Protein AF-A0A919X6J0-F1 (afdb_monomer_lite)

pLDDT: mean 84.32, std 14.29, range [38.59, 97.94]

Structure (mmCIF, N/CA/C/O backbone):
data_AF-A0A919X6J0-F1
#
_entry.id   AF-A0A919X6J0-F1
#
loop_
_atom_site.group_PDB
_atom_site.id
_atom_site.type_symbol
_atom_site.label_atom_id
_atom_site.label_alt_id
_atom_site.label_comp_id
_atom_site.label_asym_id
_atom_site.label_entity_id
_atom_site.label_seq_id
_atom_site.pdbx_PDB_ins_code
_atom_site.Cartn_x
_atom_site.Cartn_y
_atom_site.Cartn_z
_atom_site.occupancy
_atom_site.B_iso_or_equiv
_atom_site.auth_seq_id
_atom_site.auth_comp_id
_atom_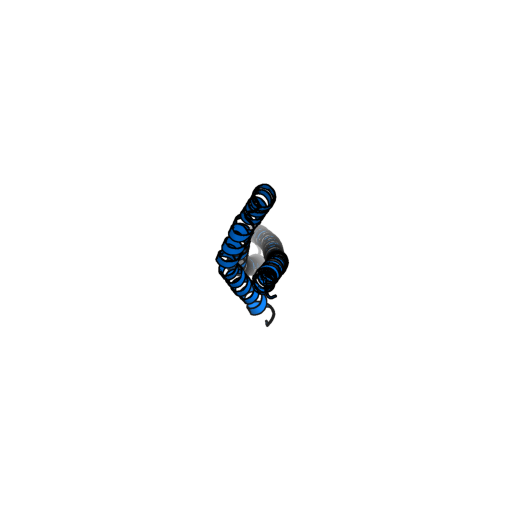site.auth_asym_id
_atom_site.auth_atom_id
_atom_site.pdbx_PDB_model_num
ATOM 1 N N . MET A 1 1 ? 46.470 -2.157 -51.120 1.00 42.50 1 MET A N 1
ATOM 2 C CA . MET A 1 1 ? 45.657 -3.006 -50.220 1.00 42.50 1 MET A CA 1
ATOM 3 C C . MET A 1 1 ? 45.424 -2.248 -48.924 1.00 42.50 1 MET A C 1
ATOM 5 O O . MET A 1 1 ? 46.384 -1.684 -48.423 1.00 42.50 1 MET A O 1
ATOM 9 N N . GLY A 1 2 ? 44.195 -2.237 -48.400 1.00 43.00 2 GLY A N 1
ATOM 10 C CA . GLY A 1 2 ? 43.922 -1.780 -47.030 1.00 43.00 2 GLY A CA 1
ATOM 11 C C . GLY A 1 2 ? 42.729 -0.836 -46.859 1.00 43.00 2 GLY A C 1
ATOM 12 O O . GLY A 1 2 ? 42.884 0.212 -46.247 1.00 43.00 2 GLY A O 1
ATOM 13 N N . PHE A 1 3 ? 41.553 -1.190 -47.385 1.00 47.62 3 PHE A N 1
ATOM 14 C CA . PHE A 1 3 ? 40.288 -0.543 -47.019 1.00 47.62 3 PHE A CA 1
ATOM 15 C C . PHE A 1 3 ? 39.633 -1.270 -45.823 1.00 47.62 3 PHE A C 1
ATOM 17 O O . PHE A 1 3 ? 39.771 -2.483 -45.693 1.00 47.62 3 PHE A O 1
ATOM 24 N N . PHE A 1 4 ? 38.879 -0.509 -45.017 1.00 50.84 4 PHE A N 1
ATOM 25 C CA . PHE A 1 4 ? 37.907 -0.914 -43.983 1.00 50.84 4 PHE A CA 1
ATOM 26 C C . PHE A 1 4 ? 38.422 -1.569 -42.684 1.00 50.84 4 PHE A C 1
ATOM 28 O O . PHE A 1 4 ? 38.564 -2.781 -42.576 1.00 50.84 4 PHE A O 1
ATOM 35 N N . LYS A 1 5 ? 38.559 -0.755 -41.622 1.00 44.81 5 LYS A N 1
ATOM 36 C CA . LYS A 1 5 ? 38.640 -1.231 -40.221 1.00 44.81 5 LYS A CA 1
ATOM 37 C C . LYS A 1 5 ? 37.713 -0.498 -39.230 1.00 44.81 5 LYS A C 1
ATOM 39 O O . LYS A 1 5 ? 37.754 -0.792 -38.044 1.00 44.81 5 LYS A O 1
ATOM 44 N N . GLY A 1 6 ? 36.862 0.421 -39.701 1.00 46.59 6 GLY A N 1
ATOM 45 C CA . GLY A 1 6 ? 36.034 1.288 -38.842 1.00 46.59 6 GLY A CA 1
ATOM 46 C C . GLY A 1 6 ? 34.576 0.859 -38.623 1.00 46.59 6 GLY A C 1
ATOM 47 O O . GLY A 1 6 ? 33.926 1.396 -37.739 1.00 46.59 6 GLY A O 1
ATOM 48 N N . PHE A 1 7 ? 34.046 -0.104 -39.386 1.00 47.47 7 PHE A N 1
ATOM 49 C CA . PHE A 1 7 ? 32.621 -0.481 -39.306 1.00 47.47 7 PHE A CA 1
ATOM 50 C C . PHE A 1 7 ? 32.288 -1.478 -38.184 1.00 47.47 7 PHE A C 1
ATOM 52 O O . PHE A 1 7 ? 31.133 -1.618 -37.803 1.00 47.47 7 PHE A O 1
ATOM 59 N N . HIS A 1 8 ? 33.286 -2.162 -37.618 1.00 50.25 8 HIS A N 1
ATOM 60 C CA . HIS A 1 8 ? 33.041 -3.228 -36.644 1.00 50.25 8 HIS A CA 1
ATOM 61 C C . HIS A 1 8 ? 32.901 -2.767 -35.187 1.00 50.25 8 HIS A C 1
ATOM 63 O O . HIS A 1 8 ? 32.483 -3.587 -34.371 1.00 50.25 8 HIS A O 1
ATOM 69 N N . SER A 1 9 ? 33.260 -1.526 -34.827 1.00 56.59 9 SER A N 1
ATOM 70 C CA . SER A 1 9 ? 33.067 -1.044 -33.448 1.00 56.59 9 SER A CA 1
ATOM 71 C C . SER A 1 9 ? 31.651 -0.508 -33.242 1.00 56.59 9 SER A C 1
ATOM 73 O O . SER A 1 9 ? 30.960 -0.991 -32.355 1.00 56.59 9 SER A O 1
ATOM 75 N N . SER A 1 10 ? 31.160 0.361 -34.133 1.00 58.53 10 SER A N 1
ATOM 76 C CA . SER A 1 10 ? 29.817 0.954 -34.030 1.00 58.53 10 SER A CA 1
ATOM 77 C C . SER A 1 10 ? 28.697 -0.088 -34.075 1.00 58.53 10 SER A C 1
ATOM 79 O O . SER A 1 10 ? 27.713 0.022 -33.351 1.00 58.53 10 SER A O 1
ATOM 81 N N . GLU A 1 11 ? 28.861 -1.138 -34.879 1.00 60.34 11 GLU A N 1
ATOM 82 C CA . GLU A 1 11 ? 27.895 -2.233 -34.986 1.00 60.34 11 GLU A CA 1
ATOM 83 C C . GLU A 1 11 ? 27.891 -3.137 -33.736 1.00 60.34 11 GLU A C 1
ATOM 85 O O . GLU A 1 11 ? 26.851 -3.681 -33.355 1.00 60.34 11 GLU A O 1
ATOM 90 N N . ARG A 1 12 ? 29.039 -3.283 -33.056 1.00 62.81 12 ARG A N 1
ATOM 91 C CA . ARG A 1 12 ? 29.123 -3.974 -31.755 1.00 62.81 12 ARG A CA 1
ATOM 92 C C . ARG A 1 12 ? 28.524 -3.131 -30.637 1.00 62.81 12 ARG A C 1
ATOM 94 O O . ARG A 1 12 ? 27.788 -3.679 -29.819 1.00 62.81 12 ARG A O 1
ATOM 101 N N . ASP A 1 13 ? 28.800 -1.832 -30.631 1.00 65.00 13 ASP A N 1
ATOM 102 C CA . ASP A 1 13 ? 28.269 -0.896 -29.642 1.00 65.00 13 ASP A CA 1
ATOM 103 C C . ASP A 1 13 ? 26.739 -0.815 -29.754 1.00 65.00 13 ASP A C 1
ATOM 105 O O . ASP A 1 13 ? 26.041 -1.012 -28.766 1.00 65.00 13 ASP A O 1
ATOM 109 N N . ALA A 1 14 ? 26.200 -0.722 -30.975 1.00 66.38 14 ALA A N 1
ATOM 110 C CA . ALA A 1 14 ? 24.762 -0.775 -31.245 1.00 66.38 14 ALA A CA 1
ATOM 111 C C . ALA A 1 14 ? 24.085 -2.059 -30.727 1.00 66.38 14 ALA A C 1
ATOM 113 O O . ALA A 1 14 ? 22.997 -2.013 -30.146 1.00 66.38 14 ALA A O 1
ATOM 114 N N . LYS A 1 15 ? 24.718 -3.223 -30.933 1.00 72.12 15 LYS A N 1
ATOM 115 C CA . LYS A 1 15 ? 24.211 -4.513 -30.432 1.00 72.12 15 LYS A CA 1
ATOM 116 C C . LYS A 1 15 ? 24.242 -4.579 -28.906 1.00 72.12 15 LYS A C 1
ATOM 118 O O . LYS A 1 15 ? 23.306 -5.110 -28.312 1.00 72.12 15 LYS A O 1
ATOM 123 N N . LYS A 1 16 ? 25.283 -4.028 -28.277 1.00 75.69 16 LYS A N 1
ATOM 124 C CA . LYS A 1 16 ? 25.411 -3.959 -26.817 1.00 75.69 16 LYS A CA 1
ATOM 125 C C . LYS A 1 16 ? 24.345 -3.046 -26.204 1.00 75.69 16 LYS A C 1
ATOM 127 O O . LYS A 1 16 ? 23.672 -3.477 -25.277 1.00 75.69 16 LYS A O 1
ATOM 132 N N . THR A 1 17 ? 24.122 -1.863 -26.773 1.00 71.81 17 THR A N 1
ATOM 133 C CA . THR A 1 17 ? 23.073 -0.919 -26.352 1.00 71.81 17 THR A CA 1
ATOM 134 C C . THR A 1 17 ? 21.673 -1.532 -26.466 1.00 71.81 17 THR A C 1
ATOM 136 O O . THR A 1 17 ? 20.905 -1.516 -25.510 1.00 71.81 17 THR A O 1
ATOM 139 N N . LYS A 1 18 ? 21.349 -2.195 -27.589 1.00 72.19 18 LYS A N 1
ATOM 140 C CA . LYS A 1 18 ? 20.068 -2.919 -27.739 1.00 72.19 18 LYS A CA 1
ATOM 141 C C . LYS A 1 18 ? 19.895 -4.029 -26.686 1.00 72.19 18 LYS A C 1
ATOM 143 O O . LYS A 1 18 ? 18.791 -4.229 -26.182 1.00 72.19 18 LYS A O 1
ATOM 148 N N . LEU A 1 19 ? 20.967 -4.754 -26.355 1.00 79.50 19 LEU A N 1
ATOM 149 C CA . LEU A 1 19 ? 20.946 -5.819 -25.346 1.00 79.50 19 LEU A CA 1
ATOM 150 C C . LEU A 1 19 ? 20.792 -5.272 -23.918 1.00 79.50 19 LEU A C 1
ATOM 152 O O . LEU A 1 19 ? 20.058 -5.861 -23.129 1.00 79.50 19 LEU A O 1
ATOM 156 N N . ASN A 1 20 ? 21.450 -4.158 -23.595 1.00 78.44 20 ASN A N 1
ATOM 157 C CA . ASN A 1 20 ? 21.318 -3.482 -22.305 1.00 78.44 20 ASN A CA 1
ATOM 158 C C . ASN A 1 20 ? 19.890 -2.983 -22.092 1.00 78.44 20 ASN A C 1
ATOM 160 O O . ASN A 1 20 ? 19.269 -3.352 -21.103 1.00 78.44 20 ASN A O 1
ATOM 164 N N . LEU A 1 21 ? 19.313 -2.301 -23.080 1.00 77.00 21 LEU A N 1
ATOM 165 C CA . LEU A 1 21 ? 17.927 -1.845 -23.027 1.00 77.00 21 LEU A CA 1
ATOM 166 C C . LEU A 1 21 ? 16.929 -2.987 -22.759 1.00 77.00 21 LEU A C 1
ATOM 168 O O . LEU A 1 21 ? 15.996 -2.836 -21.973 1.00 77.00 21 LEU A O 1
ATOM 172 N N . GLN A 1 22 ? 17.111 -4.149 -23.398 1.00 81.25 22 GLN A N 1
ATOM 173 C CA . GLN A 1 22 ? 16.257 -5.314 -23.140 1.00 81.25 22 GLN A CA 1
ATOM 174 C C . GLN A 1 22 ? 16.403 -5.859 -21.715 1.00 81.25 22 GLN A C 1
ATOM 176 O O . GLN A 1 22 ? 15.433 -6.394 -21.175 1.00 81.25 22 GLN A O 1
ATOM 181 N N . LYS A 1 23 ? 17.592 -5.756 -21.113 1.00 85.31 23 LYS A N 1
ATOM 182 C CA . LYS A 1 23 ? 17.801 -6.113 -19.706 1.00 85.31 23 LYS A CA 1
ATOM 183 C C . LYS A 1 23 ? 17.107 -5.112 -18.793 1.00 85.31 23 LYS A C 1
ATOM 185 O O . LYS A 1 23 ? 16.280 -5.545 -17.998 1.00 85.31 23 LYS A O 1
ATOM 190 N N . SER A 1 24 ? 17.322 -3.814 -19.004 1.00 82.50 24 SER A N 1
ATOM 191 C CA . SER A 1 24 ? 16.676 -2.750 -18.230 1.00 82.50 24 SER A CA 1
ATOM 192 C C . SER A 1 24 ? 15.152 -2.851 -18.301 1.00 82.50 24 SER A C 1
ATOM 194 O O . SER A 1 24 ? 14.484 -2.757 -17.280 1.00 82.50 24 SER A O 1
ATOM 196 N N . LYS A 1 25 ? 14.581 -3.168 -19.475 1.00 85.06 25 LYS A N 1
ATOM 197 C CA . LYS A 1 25 ? 13.139 -3.434 -19.624 1.00 85.06 25 LYS A CA 1
ATOM 198 C C . LYS A 1 25 ? 12.658 -4.562 -18.707 1.00 85.06 25 LYS A C 1
ATOM 200 O O . LYS A 1 25 ? 11.658 -4.413 -18.013 1.00 85.06 25 LYS A O 1
ATOM 205 N N . LYS A 1 26 ? 13.369 -5.694 -18.702 1.00 88.75 26 LYS A N 1
ATOM 206 C CA . LYS A 1 26 ? 13.020 -6.863 -17.878 1.00 88.75 26 LYS A CA 1
ATOM 207 C C . LYS A 1 26 ? 13.178 -6.588 -16.386 1.00 88.75 26 LYS A C 1
ATOM 209 O O . LYS A 1 26 ? 12.362 -7.066 -15.600 1.00 88.75 26 LYS A O 1
ATOM 214 N N . GLU A 1 27 ? 14.215 -5.851 -16.002 1.00 87.56 27 GLU A N 1
ATOM 215 C CA . GLU A 1 27 ? 14.443 -5.427 -14.618 1.00 87.56 27 GLU A CA 1
ATOM 216 C C . GLU A 1 27 ? 13.343 -4.474 -14.157 1.00 87.56 27 GLU A C 1
ATOM 218 O O . GLU A 1 27 ? 12.750 -4.701 -13.107 1.00 87.56 27 GLU A O 1
ATOM 223 N N . MET A 1 28 ? 12.962 -3.506 -14.990 1.00 86.81 28 MET A N 1
ATOM 224 C CA . MET A 1 28 ? 11.880 -2.566 -14.696 1.00 86.81 28 MET A CA 1
ATOM 225 C C . MET A 1 28 ? 10.544 -3.289 -14.525 1.00 86.81 28 MET A C 1
ATOM 227 O O . MET A 1 28 ? 9.857 -3.089 -13.527 1.00 86.81 28 MET A O 1
ATOM 231 N N . GLU A 1 29 ? 10.214 -4.223 -15.421 1.00 89.50 29 GLU A N 1
ATOM 232 C CA . GLU A 1 29 ? 9.036 -5.086 -15.273 1.00 89.50 29 GLU A CA 1
ATOM 233 C C . GLU A 1 29 ? 9.084 -5.938 -13.994 1.00 89.50 29 GLU A C 1
ATOM 235 O O . GLU A 1 29 ? 8.051 -6.157 -13.358 1.00 89.50 29 GLU A O 1
ATOM 240 N N . ARG A 1 30 ? 10.261 -6.454 -13.610 1.00 92.00 30 ARG A N 1
ATOM 241 C CA . ARG A 1 30 ? 10.442 -7.228 -12.372 1.00 92.00 30 ARG A CA 1
ATOM 242 C C . ARG A 1 30 ? 10.174 -6.359 -11.147 1.00 92.00 30 ARG A C 1
ATOM 244 O O . ARG A 1 30 ? 9.329 -6.727 -10.336 1.00 92.00 30 ARG A O 1
ATOM 251 N N . VAL A 1 31 ? 10.839 -5.214 -11.051 1.00 89.12 31 VAL A N 1
ATOM 252 C CA . VAL A 1 31 ? 10.722 -4.283 -9.924 1.00 89.12 31 VAL A CA 1
ATOM 253 C C . VAL A 1 31 ? 9.296 -3.744 -9.810 1.00 89.12 31 VAL A C 1
ATOM 255 O O . VAL A 1 31 ? 8.721 -3.758 -8.724 1.00 89.12 31 VAL A O 1
ATOM 258 N N . MET A 1 32 ? 8.656 -3.388 -10.928 1.00 90.56 32 MET A N 1
ATOM 259 C CA . MET A 1 32 ? 7.248 -2.980 -10.935 1.00 90.56 32 MET A CA 1
ATOM 260 C C . MET A 1 32 ? 6.315 -4.082 -10.412 1.00 90.56 32 MET A C 1
ATOM 262 O O . MET A 1 32 ? 5.384 -3.784 -9.663 1.00 90.56 32 MET A O 1
ATOM 266 N N . ARG A 1 33 ? 6.550 -5.357 -10.761 1.00 91.81 33 ARG A N 1
ATOM 267 C CA . ARG A 1 33 ? 5.777 -6.485 -10.205 1.00 91.81 33 ARG A CA 1
ATOM 268 C C . ARG A 1 33 ? 5.993 -6.641 -8.700 1.00 91.81 33 ARG A C 1
ATOM 270 O O . ARG A 1 33 ? 5.027 -6.876 -7.979 1.00 91.81 33 ARG A O 1
ATOM 277 N N . GLU A 1 34 ? 7.227 -6.501 -8.224 1.00 92.31 34 GLU A N 1
ATOM 278 C CA . GLU A 1 34 ? 7.549 -6.577 -6.792 1.00 92.31 34 GLU A CA 1
ATOM 279 C C . GLU A 1 34 ? 6.901 -5.426 -6.004 1.00 92.31 34 GLU A C 1
ATOM 281 O O . GLU A 1 34 ? 6.267 -5.660 -4.972 1.00 92.31 34 GLU A O 1
ATOM 286 N N . MET A 1 35 ? 6.953 -4.199 -6.528 1.00 91.38 35 MET A N 1
ATOM 287 C CA . MET A 1 35 ? 6.244 -3.047 -5.963 1.00 91.38 35 MET A CA 1
ATOM 288 C C . MET A 1 35 ? 4.739 -3.259 -5.927 1.00 91.38 35 MET A C 1
ATOM 290 O O . MET A 1 35 ? 4.103 -2.993 -4.908 1.00 91.38 35 MET A O 1
ATOM 294 N N . ARG A 1 36 ? 4.166 -3.781 -7.016 1.00 93.25 36 ARG A N 1
ATOM 295 C CA . ARG A 1 36 ? 2.741 -4.093 -7.077 1.00 93.25 36 ARG A CA 1
ATOM 296 C C . ARG A 1 36 ? 2.350 -5.106 -6.006 1.00 93.25 36 ARG A C 1
ATOM 298 O O . ARG A 1 36 ? 1.393 -4.868 -5.278 1.00 93.25 36 ARG A O 1
ATOM 305 N N . ALA A 1 37 ? 3.133 -6.169 -5.838 1.00 93.25 37 ALA A N 1
ATOM 306 C CA . ALA A 1 37 ? 2.900 -7.160 -4.793 1.00 93.25 37 ALA A CA 1
ATOM 307 C C . ALA A 1 37 ? 2.970 -6.551 -3.379 1.00 93.25 37 ALA A C 1
ATOM 309 O O . ALA A 1 37 ? 2.158 -6.899 -2.517 1.00 93.25 37 ALA A O 1
ATOM 310 N N . LYS A 1 38 ? 3.898 -5.615 -3.126 1.00 91.94 38 LYS A N 1
ATOM 311 C CA . LYS A 1 38 ? 3.967 -4.872 -1.854 1.00 91.94 38 LYS A CA 1
ATOM 312 C C . LYS A 1 38 ? 2.726 -4.005 -1.634 1.00 91.94 38 LYS A C 1
ATOM 314 O O . LYS A 1 38 ? 2.156 -4.060 -0.547 1.00 91.94 38 LYS A O 1
ATOM 319 N N . ILE A 1 39 ? 2.284 -3.263 -2.651 1.00 93.38 39 ILE A N 1
ATOM 320 C CA . ILE A 1 39 ? 1.057 -2.450 -2.603 1.00 93.38 39 ILE A CA 1
ATOM 321 C C . ILE A 1 39 ? -0.153 -3.335 -2.293 1.00 93.38 39 ILE A C 1
ATOM 323 O O . ILE A 1 39 ? -0.868 -3.068 -1.329 1.00 93.38 39 ILE A O 1
ATOM 327 N N . ASP A 1 40 ? -0.341 -4.420 -3.045 1.00 94.50 40 ASP A N 1
ATOM 328 C CA . ASP A 1 40 ? -1.477 -5.331 -2.875 1.00 94.50 40 ASP A CA 1
ATOM 329 C C . ASP A 1 40 ? -1.462 -5.982 -1.472 1.00 94.50 40 ASP A C 1
ATOM 331 O O . ASP A 1 40 ? -2.502 -6.124 -0.827 1.00 94.50 40 ASP A O 1
ATOM 335 N N . THR A 1 41 ? -0.277 -6.306 -0.938 1.00 94.81 41 THR A N 1
ATOM 336 C CA . THR A 1 41 ? -0.122 -6.827 0.435 1.00 94.81 41 THR A CA 1
ATOM 337 C C . THR A 1 41 ? -0.534 -5.797 1.488 1.00 94.81 41 THR A C 1
ATOM 339 O O . THR A 1 41 ? -1.244 -6.132 2.439 1.00 94.81 41 THR A O 1
ATOM 342 N N . ILE A 1 42 ? -0.111 -4.537 1.339 1.00 94.00 42 ILE A N 1
ATOM 343 C CA . ILE A 1 42 ? -0.488 -3.463 2.268 1.00 94.00 42 ILE A CA 1
ATOM 344 C C . ILE A 1 42 ? -2.001 -3.212 2.203 1.00 94.00 42 ILE A C 1
ATOM 346 O O . ILE A 1 42 ? -2.641 -3.104 3.247 1.00 94.00 42 ILE A O 1
ATOM 350 N N . GLN A 1 43 ? -2.596 -3.207 1.007 1.00 95.31 43 GLN A N 1
ATOM 351 C CA . GLN A 1 43 ? -4.045 -3.064 0.818 1.00 95.31 43 GLN A CA 1
ATOM 352 C C . GLN A 1 43 ? -4.840 -4.199 1.474 1.00 95.31 43 GLN A C 1
ATOM 354 O O . GLN A 1 43 ? -5.875 -3.954 2.102 1.00 95.31 43 GLN A O 1
ATOM 359 N N . LEU A 1 44 ? -4.349 -5.437 1.382 1.00 97.25 44 LEU A N 1
ATOM 360 C CA . LEU A 1 44 ? -4.956 -6.572 2.073 1.00 97.25 44 LEU A CA 1
ATOM 361 C C . LEU A 1 44 ? -4.924 -6.383 3.594 1.00 97.25 44 LEU A C 1
ATOM 363 O O . LEU A 1 44 ? -5.926 -6.630 4.264 1.00 97.25 44 LEU A O 1
ATOM 367 N N . ASN A 1 45 ? -3.802 -5.915 4.142 1.00 95.88 45 ASN A N 1
ATOM 368 C CA . ASN A 1 45 ? -3.687 -5.643 5.574 1.00 95.88 45 ASN A CA 1
ATOM 369 C C . ASN A 1 45 ? -4.622 -4.509 6.013 1.00 95.88 45 ASN A C 1
ATOM 371 O O . ASN A 1 45 ? -5.329 -4.676 6.999 1.00 95.88 45 ASN A O 1
ATOM 375 N N . ILE A 1 46 ? -4.723 -3.422 5.240 1.00 95.19 46 ILE A N 1
ATOM 376 C CA . ILE A 1 46 ? -5.699 -2.345 5.482 1.00 95.19 46 ILE A CA 1
ATOM 377 C C . ILE A 1 46 ? -7.127 -2.903 5.508 1.00 95.19 46 ILE A C 1
ATOM 379 O O . ILE A 1 4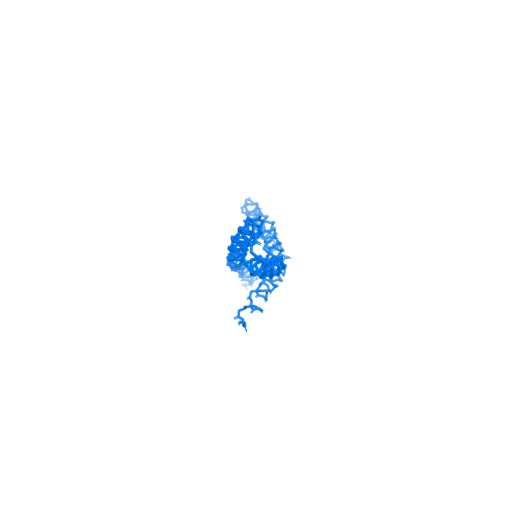6 ? -7.921 -2.545 6.376 1.00 95.19 46 ILE A O 1
ATOM 383 N N . THR A 1 47 ? -7.461 -3.799 4.577 1.00 97.19 47 THR A N 1
ATOM 384 C CA . THR A 1 47 ? -8.788 -4.431 4.512 1.00 97.19 47 THR A CA 1
ATOM 385 C C . THR A 1 47 ? -9.076 -5.248 5.771 1.00 97.19 47 THR A C 1
ATOM 387 O O . THR A 1 47 ? -10.126 -5.067 6.382 1.00 97.19 47 THR A O 1
ATOM 390 N N . ARG A 1 48 ? -8.122 -6.070 6.221 1.00 97.00 48 ARG A N 1
ATOM 391 C CA . ARG A 1 48 ? -8.240 -6.841 7.471 1.00 97.00 48 ARG A CA 1
ATOM 392 C C . ARG A 1 48 ? -8.397 -5.937 8.693 1.00 97.00 48 ARG A C 1
ATOM 394 O O . ARG A 1 48 ? -9.289 -6.166 9.503 1.00 97.00 48 ARG A O 1
ATOM 401 N N . THR A 1 49 ? -7.601 -4.874 8.792 1.00 97.06 49 THR A N 1
ATOM 402 C CA . THR A 1 49 ? -7.725 -3.887 9.873 1.00 97.06 49 THR A CA 1
ATOM 403 C C . THR A 1 49 ? -9.096 -3.205 9.855 1.00 97.06 49 THR A C 1
ATOM 405 O O . THR A 1 49 ? -9.697 -3.022 10.909 1.00 97.06 49 THR A O 1
ATOM 408 N N . ASN A 1 50 ? -9.650 -2.880 8.680 1.00 97.50 50 ASN A N 1
ATOM 409 C CA . ASN A 1 50 ? -11.013 -2.342 8.582 1.00 97.50 50 ASN A CA 1
ATOM 410 C C . ASN A 1 50 ? -12.066 -3.343 9.092 1.00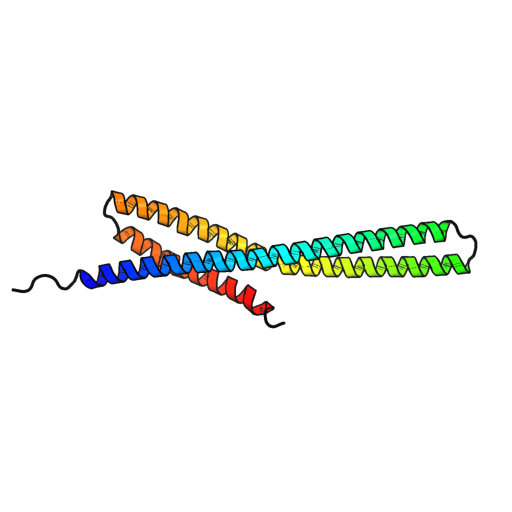 97.50 50 ASN A C 1
ATOM 412 O O . ASN A 1 50 ? -12.986 -2.942 9.801 1.00 97.50 50 ASN A O 1
ATOM 416 N N . GLU A 1 51 ? -11.942 -4.634 8.771 1.00 97.94 51 GLU A N 1
ATOM 417 C CA . GLU A 1 51 ? -12.848 -5.666 9.298 1.00 97.94 51 GLU A CA 1
ATOM 418 C C . GLU A 1 51 ? -12.769 -5.779 10.827 1.00 97.94 51 GLU A C 1
ATOM 420 O O . GLU A 1 51 ? -13.788 -5.958 11.494 1.00 97.94 51 GLU A O 1
ATOM 425 N N . GLU A 1 52 ? -11.571 -5.668 11.400 1.00 97.88 52 GLU A N 1
ATOM 426 C CA . GLU A 1 52 ? -11.373 -5.667 12.852 1.00 97.88 52 GLU A CA 1
ATOM 427 C C . GLU A 1 52 ? -11.977 -4.424 13.513 1.00 97.88 52 GLU A C 1
ATOM 429 O O . GLU A 1 52 ? -12.654 -4.555 14.534 1.00 97.88 52 GLU A O 1
ATOM 434 N N . ILE A 1 53 ? -11.824 -3.244 12.900 1.00 97.69 53 ILE A N 1
ATOM 435 C CA . ILE A 1 53 ? -12.473 -2.003 13.350 1.00 97.69 53 ILE A CA 1
ATOM 436 C C . ILE A 1 53 ? -13.989 -2.196 13.421 1.00 97.69 53 ILE A C 1
ATOM 438 O O . ILE A 1 53 ? -14.587 -1.886 14.451 1.00 97.69 53 ILE A O 1
ATOM 442 N N . LEU A 1 54 ? -14.605 -2.744 12.368 1.00 97.94 54 LEU A N 1
ATOM 443 C CA . LEU A 1 54 ? -16.051 -2.979 12.340 1.00 97.94 54 LEU A CA 1
ATOM 444 C C . LEU A 1 54 ? -16.488 -3.930 13.461 1.00 97.94 54 LEU A C 1
ATOM 446 O O . LEU A 1 54 ? -17.441 -3.634 14.178 1.00 97.94 54 LEU A O 1
ATOM 450 N N . LYS A 1 55 ? -15.756 -5.027 13.688 1.00 97.94 55 LYS A N 1
ATOM 451 C CA . LYS A 1 55 ? -16.050 -5.967 14.785 1.00 97.94 55 LYS A CA 1
ATOM 452 C C . LYS A 1 55 ? -15.975 -5.301 16.162 1.00 97.94 55 LYS A C 1
ATOM 454 O O . LYS A 1 55 ? -16.818 -5.574 17.016 1.00 97.94 55 LYS A O 1
ATOM 459 N N . GLN A 1 56 ? -14.983 -4.439 16.396 1.00 97.62 56 GLN A N 1
ATOM 460 C CA . GLN A 1 56 ? -14.853 -3.724 17.672 1.00 97.62 56 GLN A CA 1
ATOM 461 C C . GLN A 1 56 ? -15.931 -2.646 17.845 1.00 97.62 56 GLN A C 1
ATOM 463 O O . GLN A 1 56 ? -16.453 -2.476 18.947 1.00 97.62 56 GLN A O 1
ATOM 468 N N . GLN A 1 57 ? -16.333 -1.972 16.765 1.00 97.25 57 GLN A N 1
ATOM 469 C CA . GLN A 1 57 ? -17.467 -1.042 16.776 1.00 97.25 57 GLN A CA 1
ATOM 470 C C . GLN A 1 57 ? -18.780 -1.762 17.111 1.00 97.25 57 GLN A C 1
ATOM 472 O O . GLN A 1 57 ? -19.488 -1.349 18.028 1.00 97.25 57 GLN A O 1
ATOM 477 N N . GLU A 1 58 ? -19.061 -2.899 16.469 1.00 97.88 58 GLU A N 1
ATOM 478 C CA . GLU A 1 58 ? -20.231 -3.729 16.788 1.00 97.88 58 GLU A CA 1
ATOM 479 C C . GLU A 1 58 ? -20.231 -4.193 18.253 1.00 97.88 58 GLU A C 1
ATOM 481 O O . GLU A 1 58 ? -21.284 -4.266 18.900 1.00 97.88 58 GLU A O 1
ATOM 486 N N . LEU A 1 59 ? -19.049 -4.498 18.798 1.00 97.44 59 LEU A N 1
ATOM 487 C CA . LEU A 1 59 ? -18.878 -4.878 20.194 1.00 97.44 59 LEU A CA 1
ATOM 488 C C . LEU A 1 59 ? -19.160 -3.701 21.146 1.00 97.44 59 LEU A C 1
ATOM 490 O O . LEU A 1 59 ? -19.871 -3.880 22.139 1.00 97.44 59 LEU A O 1
ATOM 494 N N . ALA A 1 60 ? -18.673 -2.500 20.833 1.00 96.94 60 ALA A N 1
ATOM 495 C CA . ALA A 1 60 ? -18.967 -1.283 21.590 1.00 96.94 60 ALA A CA 1
ATOM 496 C C . ALA A 1 60 ? -20.472 -0.947 21.576 1.00 96.94 60 ALA A C 1
ATOM 498 O O . ALA A 1 60 ? -21.054 -0.626 22.619 1.00 96.94 60 ALA A O 1
ATOM 499 N N . ASP A 1 61 ? -21.136 -1.108 20.430 1.00 97.44 61 ASP A N 1
ATOM 500 C CA . ASP A 1 61 ? -22.584 -0.921 20.285 1.00 97.44 61 ASP A CA 1
ATOM 501 C C . ASP A 1 61 ? -23.380 -1.972 21.063 1.00 97.44 61 ASP A C 1
ATOM 503 O O . ASP A 1 61 ? -24.442 -1.698 21.632 1.00 97.44 61 ASP A O 1
ATOM 507 N N . LYS A 1 62 ? -22.885 -3.212 21.106 1.00 97.62 62 LYS A N 1
ATOM 508 C CA . LYS A 1 62 ? -23.471 -4.283 21.917 1.00 97.62 62 LYS A CA 1
ATOM 509 C C . LYS A 1 62 ? -23.394 -3.948 23.405 1.00 97.62 62 LYS A C 1
ATOM 511 O O . LYS A 1 62 ? -24.400 -4.090 24.097 1.00 97.62 62 LYS A O 1
ATOM 516 N N . PHE A 1 63 ? -22.245 -3.481 23.892 1.00 97.06 63 PHE A N 1
ATOM 517 C CA . PHE A 1 63 ? -22.099 -3.093 25.295 1.00 97.06 63 PHE A CA 1
ATOM 518 C C . PHE A 1 63 ? -22.899 -1.843 25.647 1.00 97.06 63 PHE A C 1
ATOM 520 O O . PHE A 1 63 ? -23.487 -1.812 26.722 1.00 97.06 63 PHE A O 1
ATOM 527 N N . THR A 1 64 ? -23.034 -0.889 24.724 1.00 96.19 64 THR A N 1
ATOM 528 C CA . THR A 1 64 ? -23.934 0.264 24.891 1.00 96.19 64 THR A CA 1
ATOM 529 C C . THR A 1 64 ? -25.378 -0.201 25.104 1.00 96.19 64 THR A C 1
ATOM 531 O O . THR A 1 64 ? -26.010 0.163 26.091 1.00 96.19 64 THR A O 1
ATOM 534 N N . ARG A 1 65 ? -25.877 -1.118 24.263 1.00 96.88 65 ARG A N 1
ATOM 535 C CA . ARG A 1 65 ? -27.226 -1.693 24.424 1.00 96.88 65 ARG A CA 1
ATOM 536 C C . ARG A 1 65 ? -27.406 -2.466 25.732 1.00 96.88 65 ARG A C 1
ATOM 538 O O . ARG A 1 65 ? -28.517 -2.533 26.248 1.00 96.88 65 ARG A O 1
ATOM 545 N N . TYR A 1 66 ? -26.358 -3.103 26.248 1.00 95.88 66 TYR A N 1
ATOM 546 C CA . TYR A 1 66 ? -26.418 -3.818 27.527 1.00 95.88 66 TYR A CA 1
ATOM 547 C C . TYR A 1 66 ? -26.398 -2.865 28.721 1.00 95.88 66 TYR A C 1
ATOM 549 O O . TYR A 1 66 ? -27.164 -3.060 29.663 1.00 95.88 66 TYR A O 1
ATOM 557 N N . GLU A 1 67 ? -25.584 -1.813 28.651 1.00 93.81 67 GLU A N 1
ATOM 558 C CA . GLU A 1 67 ? -25.537 -0.728 29.630 1.00 93.81 67 GLU A CA 1
ATOM 559 C C . GLU A 1 67 ? -26.898 -0.028 29.773 1.00 93.81 67 GLU A C 1
ATOM 561 O O . GLU A 1 67 ? -27.331 0.253 30.888 1.00 93.81 67 GLU A O 1
ATOM 566 N N . GLU A 1 68 ? -27.595 0.210 28.658 1.00 94.25 68 GLU A N 1
ATOM 567 C CA . GLU A 1 68 ? -28.921 0.844 28.631 1.00 94.25 68 GLU A CA 1
ATOM 568 C C . GLU A 1 68 ? -30.035 -0.040 29.207 1.00 94.25 68 GLU A C 1
ATOM 570 O O . GLU A 1 68 ? -31.027 0.473 29.720 1.00 94.25 68 GLU A O 1
ATOM 575 N N . ARG A 1 69 ? -29.896 -1.367 29.106 1.00 95.06 69 ARG A N 1
ATOM 576 C CA . ARG A 1 69 ? -30.931 -2.333 29.513 1.00 95.06 69 ARG A CA 1
ATOM 577 C C . ARG A 1 69 ? -30.800 -2.810 30.953 1.00 95.06 69 ARG A C 1
ATOM 579 O O . ARG A 1 69 ? -31.763 -3.362 31.477 1.00 95.06 69 ARG A O 1
ATOM 586 N N . THR A 1 70 ? -29.627 -2.674 31.567 1.00 92.44 70 THR A N 1
ATOM 587 C CA . THR A 1 70 ? -29.422 -3.114 32.949 1.00 92.44 70 THR A CA 1
ATOM 588 C C . THR A 1 70 ? -29.756 -1.998 33.936 1.00 92.44 70 THR A C 1
ATOM 590 O O . THR A 1 70 ? -29.276 -0.871 33.832 1.00 92.44 70 THR A O 1
ATOM 593 N N . GLU A 1 71 ? -30.566 -2.326 34.938 1.00 92.38 71 GLU A N 1
ATOM 594 C CA . GLU A 1 71 ? -30.848 -1.447 36.080 1.00 92.38 71 GLU A CA 1
ATOM 595 C C . GLU A 1 71 ? -29.820 -1.642 37.210 1.00 92.38 71 GLU A C 1
ATOM 597 O O . GLU A 1 71 ? -29.744 -0.852 38.153 1.00 92.38 71 GLU A O 1
ATOM 602 N N . GLN A 1 72 ? -28.990 -2.689 37.123 1.00 94.31 72 GLN A N 1
ATOM 603 C CA . GLN A 1 72 ? -28.001 -3.006 38.143 1.00 94.31 72 GLN A CA 1
ATOM 604 C C . GLN A 1 72 ? -26.745 -2.149 37.968 1.00 94.31 72 GLN A C 1
ATOM 606 O O . GLN A 1 72 ? -25.981 -2.313 37.016 1.00 94.31 72 GLN A O 1
ATOM 611 N N . SER A 1 73 ? -26.465 -1.283 38.947 1.00 91.06 73 SER A N 1
ATOM 612 C CA . SER A 1 73 ? -25.312 -0.366 38.903 1.00 91.06 73 SER A CA 1
ATOM 613 C C . SER A 1 73 ? -23.967 -1.066 38.660 1.00 91.06 7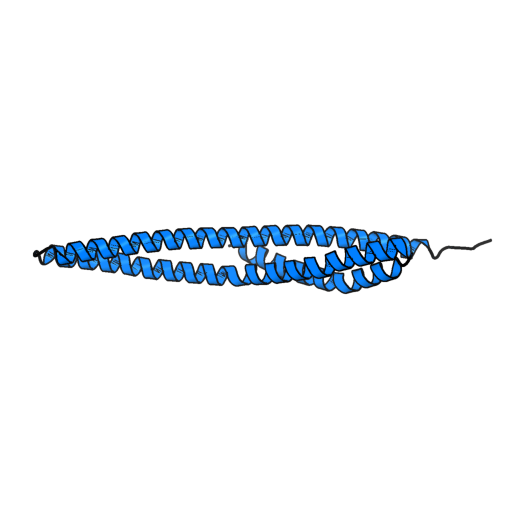3 SER A C 1
ATOM 615 O O . SER A 1 73 ? -23.097 -0.504 37.993 1.00 91.06 73 SER A O 1
ATOM 617 N N . ASN A 1 74 ? -23.776 -2.276 39.195 1.00 92.12 74 ASN A N 1
ATOM 618 C CA . ASN A 1 74 ? -22.527 -3.026 39.035 1.00 92.12 74 ASN A CA 1
ATOM 619 C C . ASN A 1 74 ? -22.353 -3.553 37.603 1.00 92.12 74 ASN A C 1
ATOM 621 O O . ASN A 1 74 ? -21.258 -3.474 37.044 1.00 92.12 74 ASN A O 1
ATOM 625 N N . GLU A 1 75 ? -23.426 -4.059 36.993 1.00 93.38 75 GLU A N 1
ATOM 626 C CA . GLU A 1 75 ? -23.409 -4.518 35.602 1.00 93.38 75 GLU A CA 1
ATOM 627 C C . GLU A 1 75 ? -23.242 -3.347 34.639 1.00 93.38 75 GLU A C 1
ATOM 629 O O . GLU A 1 75 ? -22.447 -3.434 33.705 1.00 93.38 75 GLU A O 1
ATOM 634 N N . LYS A 1 76 ? -23.905 -2.220 34.921 1.00 94.50 76 LYS A N 1
ATOM 635 C CA . LYS A 1 76 ? -23.768 -0.990 34.141 1.00 94.50 76 LYS A CA 1
ATOM 636 C C . LYS A 1 76 ? -22.309 -0.545 34.050 1.00 94.50 76 LYS A C 1
ATOM 638 O O . LYS A 1 76 ? -21.781 -0.361 32.956 1.00 94.50 76 LYS A O 1
ATOM 643 N N . ARG A 1 77 ? -21.617 -0.481 35.195 1.00 94.12 77 ARG A N 1
ATOM 644 C CA . ARG A 1 77 ? -20.186 -0.141 35.248 1.00 94.12 77 ARG A CA 1
ATOM 645 C C . ARG A 1 77 ? -19.324 -1.147 34.483 1.00 94.12 77 ARG A C 1
ATOM 647 O O . ARG A 1 77 ? -18.368 -0.754 33.821 1.00 94.12 77 ARG A O 1
ATOM 654 N N . ARG A 1 78 ? -19.646 -2.442 34.555 1.00 96.00 78 ARG A N 1
ATOM 655 C CA . ARG A 1 78 ? -18.924 -3.480 33.807 1.00 96.00 78 ARG A CA 1
ATOM 656 C C . ARG A 1 78 ? -19.070 -3.291 32.295 1.00 96.00 78 ARG A C 1
ATOM 658 O O . ARG A 1 78 ? -18.060 -3.351 31.599 1.00 96.00 78 ARG A O 1
ATOM 665 N N . PHE A 1 79 ? -20.283 -3.058 31.794 1.00 96.38 79 PHE A N 1
ATOM 666 C CA . PHE A 1 79 ? -20.513 -2.821 30.366 1.00 96.38 79 PHE A CA 1
ATOM 667 C C . PHE A 1 79 ? -19.852 -1.530 29.886 1.00 96.38 79 PHE A C 1
ATOM 669 O O . PHE A 1 79 ? -19.265 -1.532 28.808 1.00 96.38 79 PHE A O 1
ATOM 676 N N . GLN A 1 80 ? -19.842 -0.480 30.710 1.00 95.50 80 GLN A N 1
ATOM 677 C CA . GLN A 1 80 ? -19.121 0.754 30.407 1.00 95.50 80 GLN A CA 1
ATOM 678 C C . GLN A 1 80 ? -17.615 0.504 30.208 1.00 95.50 80 GLN A C 1
ATOM 680 O O . GLN A 1 80 ? -17.061 0.896 29.186 1.00 95.50 80 GLN A O 1
ATOM 685 N N . VAL A 1 81 ? -16.960 -0.221 31.124 1.00 96.94 81 VAL A N 1
ATOM 686 C CA . VAL A 1 81 ? -15.529 -0.563 30.989 1.00 96.94 81 VAL A CA 1
ATOM 687 C C . VAL A 1 81 ? -15.268 -1.396 29.729 1.00 96.94 81 VAL A C 1
ATOM 689 O O . VAL A 1 81 ? -14.276 -1.188 29.035 1.00 96.94 81 VAL A O 1
ATOM 692 N N . GLN A 1 82 ? -16.157 -2.337 29.404 1.00 96.62 82 GLN A N 1
ATOM 693 C CA . GLN A 1 82 ? -16.024 -3.166 28.202 1.00 96.62 82 GLN A CA 1
ATOM 694 C C . GLN A 1 82 ? -16.220 -2.364 26.907 1.00 96.62 82 GLN A C 1
ATOM 696 O O . GLN A 1 82 ? -15.513 -2.600 25.929 1.00 96.62 82 GLN A O 1
ATOM 701 N N . LYS A 1 83 ? -17.144 -1.398 26.908 1.00 97.19 83 LYS A N 1
ATOM 702 C CA . LYS A 1 83 ? -17.336 -0.439 25.819 1.00 97.19 83 LYS A CA 1
ATOM 703 C C . LYS A 1 83 ? -16.099 0.437 25.631 1.00 97.19 83 LYS A C 1
ATOM 705 O O . LYS A 1 83 ? -15.618 0.556 24.511 1.00 97.19 83 LYS A O 1
ATOM 710 N N . GLU A 1 84 ? -15.572 1.018 26.707 1.00 97.12 84 GLU A N 1
ATOM 711 C CA . GLU A 1 84 ? -14.359 1.845 26.667 1.00 97.12 84 GLU A CA 1
ATOM 712 C C . GLU A 1 84 ? -13.163 1.053 26.125 1.00 97.12 84 GLU A C 1
ATOM 714 O O . GLU A 1 84 ? -12.448 1.548 25.258 1.00 97.12 84 GLU A O 1
ATOM 719 N N . ALA A 1 85 ? -12.991 -0.203 26.549 1.00 97.25 85 ALA A N 1
ATOM 720 C CA . ALA A 1 85 ? -11.942 -1.075 26.026 1.00 97.25 85 ALA A CA 1
ATOM 721 C C . ALA A 1 85 ? -12.095 -1.350 24.517 1.00 97.25 85 ALA A C 1
ATOM 723 O O . ALA A 1 85 ? -11.108 -1.303 23.786 1.00 97.25 85 ALA A O 1
ATOM 724 N N . ALA A 1 86 ? -13.320 -1.598 24.038 1.00 96.75 86 ALA A N 1
ATOM 725 C CA . ALA A 1 86 ? -13.584 -1.790 22.612 1.00 96.75 86 ALA A CA 1
ATOM 726 C C . ALA A 1 86 ? -13.290 -0.514 21.799 1.00 96.75 86 ALA A C 1
ATOM 728 O O . ALA A 1 86 ? -12.669 -0.589 20.742 1.00 96.75 86 ALA A O 1
ATOM 729 N N . LEU A 1 87 ? -13.667 0.664 22.310 1.00 97.31 87 LEU A N 1
ATOM 730 C CA . LEU A 1 87 ? -13.386 1.951 21.661 1.00 97.31 87 LEU A CA 1
ATOM 731 C C . LEU A 1 87 ? -11.886 2.274 21.616 1.00 97.31 87 LEU A C 1
ATOM 733 O O . LEU A 1 87 ? -11.392 2.720 20.584 1.00 97.31 87 LEU A O 1
ATOM 737 N N . GLN A 1 88 ? -11.143 1.990 22.686 1.00 97.94 88 GLN A N 1
ATOM 738 C CA . GLN A 1 88 ? -9.683 2.135 22.684 1.00 97.94 88 GLN A CA 1
ATOM 739 C C . GLN A 1 88 ? -9.017 1.226 21.647 1.00 97.94 88 GLN A C 1
ATOM 741 O O . GLN A 1 88 ? -8.027 1.607 21.026 1.00 97.94 88 GLN A O 1
ATOM 746 N N . GLU A 1 89 ? -9.545 0.019 21.444 1.00 97.69 89 GLU A N 1
ATOM 747 C CA . GLU A 1 89 ? -9.031 -0.877 20.412 1.00 97.69 89 GLU A CA 1
ATOM 748 C C . GLU A 1 89 ? -9.344 -0.358 19.001 1.00 97.69 89 GLU A C 1
ATOM 750 O O . GLU A 1 89 ? -8.476 -0.404 18.131 1.00 97.69 89 GLU A O 1
ATOM 755 N N . VAL A 1 90 ? -10.529 0.229 18.784 1.00 97.81 90 VAL A N 1
ATOM 756 C CA . VAL A 1 90 ? -10.860 0.937 17.533 1.00 97.81 90 VAL A CA 1
ATOM 757 C C . VAL A 1 90 ? -9.841 2.039 17.239 1.00 97.81 90 VAL A C 1
ATOM 759 O O . VAL A 1 90 ? -9.343 2.109 16.117 1.00 97.81 90 VAL A O 1
ATOM 762 N N . GLU A 1 91 ? -9.494 2.873 18.222 1.00 97.81 91 GLU A N 1
ATOM 763 C CA . GLU A 1 91 ? -8.509 3.951 18.048 1.00 97.81 91 GLU A CA 1
ATOM 764 C C . GLU A 1 91 ? -7.126 3.412 17.655 1.00 97.81 91 GLU A C 1
ATOM 766 O O . GLU A 1 91 ? -6.492 3.922 16.728 1.00 97.81 91 GLU A O 1
ATOM 771 N N . LYS A 1 92 ? -6.666 2.331 18.298 1.00 97.75 92 LYS A N 1
ATOM 772 C CA . LYS A 1 92 ? -5.393 1.684 17.938 1.00 97.75 92 LYS A CA 1
ATOM 773 C C . LYS A 1 92 ? -5.410 1.138 16.515 1.00 97.75 92 LYS A C 1
ATOM 775 O O . LYS A 1 92 ? -4.453 1.350 15.773 1.00 97.75 92 LYS A O 1
ATOM 780 N N . LEU A 1 93 ? -6.481 0.450 16.126 1.00 97.62 93 LEU A N 1
ATOM 781 C CA . LEU A 1 93 ? -6.624 -0.100 14.778 1.00 97.62 93 LEU A CA 1
ATOM 782 C C . LEU A 1 93 ? -6.699 1.014 13.722 1.00 97.62 93 LEU A C 1
ATOM 784 O O . LEU A 1 93 ? -6.133 0.878 12.639 1.00 97.62 93 LEU A O 1
ATOM 788 N N . GLN A 1 94 ? -7.335 2.147 14.034 1.00 97.25 94 GLN A N 1
ATOM 789 C CA . GLN A 1 94 ? -7.335 3.328 13.163 1.00 97.25 94 GLN A CA 1
ATOM 790 C C . GLN A 1 94 ? -5.931 3.907 12.979 1.00 97.25 94 GLN A C 1
ATOM 792 O O . GLN A 1 94 ? -5.557 4.238 11.853 1.00 97.25 94 GLN A O 1
ATOM 797 N N . GLN A 1 95 ? -5.132 3.973 14.047 1.00 97.56 95 GLN A N 1
ATOM 798 C CA . GLN A 1 95 ? -3.737 4.399 13.943 1.00 97.56 95 GLN A CA 1
ATOM 799 C C . GLN A 1 95 ? -2.917 3.427 13.084 1.00 97.56 95 GLN A C 1
ATOM 801 O O . GLN A 1 95 ? -2.199 3.857 12.186 1.00 97.56 95 GLN A O 1
ATOM 806 N N . GLN A 1 96 ? -3.070 2.116 13.291 1.00 95.81 96 GLN A N 1
ATOM 807 C CA . GLN A 1 96 ? -2.394 1.104 12.470 1.00 95.81 96 GLN A CA 1
ATOM 808 C C . GLN A 1 96 ? -2.776 1.212 10.991 1.00 95.81 96 GLN A C 1
ATOM 810 O O . GLN A 1 96 ? -1.913 1.122 10.117 1.00 95.81 96 GLN A O 1
ATOM 815 N N . LYS A 1 97 ? -4.060 1.440 10.695 1.00 95.56 97 LYS A N 1
ATOM 816 C CA . LYS A 1 97 ? -4.535 1.692 9.333 1.00 95.56 97 LYS A CA 1
ATOM 817 C C . LYS A 1 97 ? -3.853 2.916 8.726 1.00 95.56 97 LYS A C 1
ATOM 819 O O . LYS A 1 97 ? -3.368 2.829 7.601 1.00 95.56 97 LYS A O 1
ATOM 824 N N . TYR A 1 98 ? -3.797 4.025 9.460 1.00 96.19 98 TYR A N 1
ATOM 825 C CA . TYR A 1 98 ? -3.127 5.241 9.005 1.00 96.19 98 TYR A CA 1
ATOM 826 C C . TYR A 1 98 ? -1.643 4.989 8.696 1.00 96.19 98 TYR A C 1
ATOM 828 O O . TYR A 1 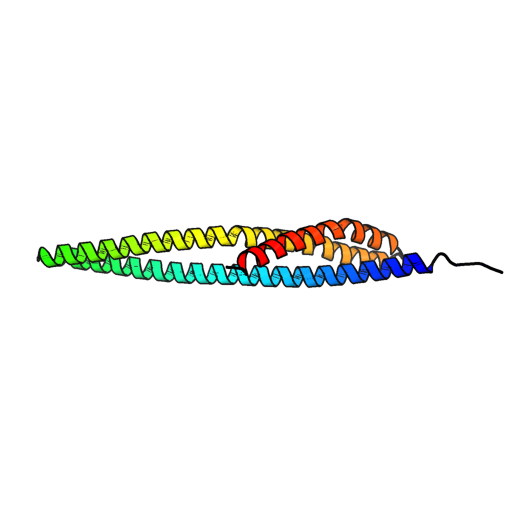98 ? -1.148 5.397 7.645 1.00 96.19 98 TYR A O 1
ATOM 836 N N . ASP A 1 99 ? -0.941 4.255 9.560 1.00 94.81 99 ASP A N 1
ATOM 837 C CA . ASP A 1 99 ? 0.471 3.921 9.357 1.00 94.81 99 ASP A CA 1
ATOM 838 C C . ASP A 1 99 ? 0.676 3.030 8.117 1.00 94.81 99 ASP A C 1
ATOM 840 O O . ASP A 1 99 ? 1.626 3.226 7.349 1.00 94.81 99 ASP A O 1
ATOM 844 N N . LEU A 1 100 ? -0.230 2.074 7.879 1.00 94.44 100 LEU A N 1
ATOM 845 C CA . LEU A 1 100 ? -0.233 1.246 6.670 1.00 94.44 100 LEU A CA 1
ATOM 846 C C . LEU A 1 100 ? -0.463 2.094 5.413 1.00 94.44 100 LEU A C 1
ATOM 848 O O . LEU A 1 100 ? 0.311 1.979 4.460 1.00 94.44 100 LEU A O 1
ATOM 852 N N . GLU A 1 101 ? -1.465 2.973 5.419 1.00 94.00 101 GLU A N 1
ATOM 853 C CA . GLU A 1 101 ? -1.756 3.895 4.315 1.00 94.00 101 GLU A CA 1
ATOM 854 C C . GLU A 1 101 ? -0.552 4.795 4.014 1.00 94.00 101 GLU A C 1
ATOM 856 O O . GLU A 1 101 ? -0.118 4.878 2.863 1.00 94.00 101 GLU A O 1
ATOM 861 N N . ALA A 1 102 ? 0.063 5.384 5.043 1.00 93.62 102 ALA A N 1
ATOM 862 C CA . ALA A 1 102 ? 1.271 6.192 4.908 1.00 93.62 102 ALA A CA 1
ATOM 863 C C . ALA A 1 102 ? 2.445 5.388 4.323 1.00 93.62 102 ALA A C 1
ATOM 865 O O . ALA A 1 102 ? 3.185 5.893 3.476 1.00 93.62 102 ALA A O 1
ATOM 866 N N . SER A 1 103 ? 2.598 4.121 4.722 1.00 91.00 103 SER A N 1
ATOM 867 C CA . SER A 1 103 ? 3.648 3.239 4.199 1.00 91.00 103 SER A CA 1
ATOM 868 C C . SER A 1 103 ? 3.439 2.823 2.738 1.00 91.00 103 SER A C 1
ATOM 870 O O . SER A 1 103 ? 4.415 2.527 2.051 1.00 91.00 103 SER A O 1
ATOM 872 N N . MET A 1 104 ? 2.197 2.834 2.244 1.00 93.00 104 MET A N 1
ATOM 873 C CA . MET A 1 104 ? 1.855 2.492 0.859 1.00 93.00 104 MET A CA 1
ATOM 874 C C . MET A 1 104 ? 2.222 3.606 -0.130 1.00 93.00 104 MET A C 1
ATOM 876 O O . MET A 1 104 ? 2.622 3.322 -1.260 1.00 93.00 104 MET A O 1
ATOM 880 N N . VAL A 1 105 ? 2.108 4.873 0.288 1.00 93.38 105 VAL A N 1
ATOM 881 C CA . VAL A 1 105 ? 2.338 6.061 -0.556 1.00 93.38 105 VAL A CA 1
ATOM 882 C C . VAL A 1 105 ? 3.651 6.024 -1.356 1.00 93.38 105 VAL A C 1
ATOM 884 O O . VAL A 1 105 ? 3.588 6.277 -2.562 1.00 93.38 105 VAL A O 1
ATOM 887 N N . PRO A 1 106 ? 4.836 5.747 -0.770 1.00 90.81 106 PRO A N 1
ATOM 888 C CA . PRO A 1 106 ? 6.085 5.729 -1.537 1.00 90.81 106 PRO A CA 1
ATOM 889 C C . PRO A 1 106 ? 6.102 4.644 -2.621 1.00 90.81 106 PRO A C 1
ATOM 891 O O . PRO A 1 106 ? 6.539 4.923 -3.736 1.00 90.81 106 PRO A O 1
ATOM 894 N N . TYR A 1 107 ? 5.566 3.450 -2.339 1.00 91.31 107 TYR A N 1
ATOM 895 C CA . TYR A 1 107 ? 5.473 2.374 -3.330 1.00 91.31 107 TYR A CA 1
ATOM 896 C C . TYR A 1 107 ? 4.552 2.754 -4.485 1.00 91.31 107 TYR A C 1
ATOM 898 O O . TYR A 1 107 ? 4.924 2.574 -5.639 1.00 91.31 107 TYR A O 1
ATOM 906 N N . GLN A 1 108 ? 3.385 3.333 -4.186 1.00 92.31 108 GLN A N 1
ATOM 907 C CA . GLN A 1 108 ? 2.446 3.780 -5.213 1.00 92.31 108 GLN A CA 1
ATOM 908 C C . GLN A 1 108 ? 3.069 4.867 -6.100 1.00 92.31 108 GLN A C 1
ATOM 910 O O . GLN A 1 108 ? 3.037 4.757 -7.321 1.00 92.31 108 GLN A O 1
ATOM 915 N N . LYS A 1 109 ? 3.711 5.878 -5.498 1.00 92.19 109 LYS A N 1
ATOM 916 C CA . LYS A 1 109 ? 4.381 6.954 -6.245 1.00 92.19 109 LYS A CA 1
ATOM 917 C C . LYS A 1 109 ? 5.500 6.434 -7.144 1.00 92.19 109 LYS A C 1
ATOM 919 O O . LYS A 1 109 ? 5.616 6.893 -8.276 1.00 92.19 109 LYS A O 1
ATOM 924 N N . SER A 1 110 ? 6.330 5.522 -6.640 1.00 90.00 110 SER A N 1
ATOM 925 C CA . SER A 1 110 ? 7.426 4.948 -7.422 1.00 90.00 110 SER A CA 1
ATOM 926 C C . SER A 1 110 ? 6.893 4.065 -8.554 1.00 90.00 110 SER A C 1
ATOM 928 O O . SER A 1 110 ? 7.281 4.257 -9.704 1.00 90.00 110 SER A O 1
ATOM 930 N N . TYR A 1 111 ? 5.901 3.214 -8.272 1.00 92.62 111 TYR A N 1
ATOM 931 C CA . TYR A 1 111 ? 5.223 2.403 -9.283 1.00 92.62 111 TYR A CA 1
ATOM 932 C C . TYR A 1 111 ? 4.601 3.257 -10.397 1.00 92.62 111 TYR A C 1
ATOM 934 O O . TYR A 1 111 ? 4.787 2.954 -11.573 1.00 92.62 111 TYR A O 1
ATOM 942 N N . ASP A 1 112 ? 3.893 4.337 -10.052 1.00 92.12 112 ASP A N 1
ATOM 943 C CA . ASP A 1 112 ? 3.241 5.210 -11.034 1.00 92.12 112 ASP A CA 1
ATOM 944 C C . ASP A 1 112 ? 4.270 5.935 -11.917 1.00 92.12 112 ASP A C 1
ATOM 946 O O . ASP A 1 112 ? 4.093 6.014 -13.135 1.00 92.12 112 ASP A O 1
ATOM 950 N N . ARG A 1 113 ? 5.379 6.413 -11.327 1.00 89.69 113 ARG A N 1
ATOM 951 C CA . ARG A 1 113 ? 6.502 7.013 -12.071 1.00 89.69 113 ARG A CA 1
ATOM 952 C C . ARG A 1 113 ? 7.142 6.011 -13.025 1.00 89.69 113 ARG A C 1
ATOM 954 O O . ARG A 1 113 ? 7.227 6.294 -14.216 1.00 89.69 113 ARG A O 1
ATOM 961 N N . MET A 1 114 ? 7.506 4.831 -12.526 1.00 87.75 114 MET A N 1
ATOM 962 C CA . MET A 1 114 ? 8.092 3.771 -13.345 1.00 87.75 114 MET A CA 1
ATOM 963 C C . MET A 1 114 ? 7.136 3.337 -14.453 1.00 87.75 114 MET A C 1
ATOM 965 O O . MET A 1 114 ? 7.543 3.190 -15.597 1.00 87.75 114 MET A O 1
ATOM 969 N N . SER A 1 115 ? 5.843 3.184 -14.163 1.00 89.69 115 SER A N 1
ATOM 970 C CA . SER A 1 115 ? 4.855 2.829 -15.181 1.00 89.69 115 SER A CA 1
ATOM 971 C C . SER A 1 115 ? 4.751 3.888 -16.275 1.00 89.69 115 SER A C 1
ATOM 973 O O . SER A 1 115 ? 4.548 3.538 -17.439 1.00 89.69 115 SER A O 1
ATOM 975 N N . HIS A 1 116 ? 4.857 5.167 -15.914 1.00 87.94 116 HIS A N 1
ATOM 976 C CA . HIS A 1 116 ? 4.847 6.268 -16.865 1.00 87.94 116 HIS A CA 1
ATOM 977 C C . HIS A 1 116 ? 6.105 6.262 -17.735 1.00 87.94 116 HIS A C 1
ATOM 979 O O . HIS A 1 116 ? 5.989 6.232 -18.958 1.00 87.94 116 HIS A O 1
ATOM 985 N N . THR A 1 117 ? 7.291 6.210 -17.127 1.00 83.69 117 THR A N 1
ATOM 986 C CA . THR A 1 117 ? 8.566 6.162 -17.856 1.00 83.69 117 THR A CA 1
ATOM 987 C C . THR A 1 117 ? 8.675 4.912 -18.716 1.00 83.69 117 THR A C 1
ATOM 989 O O . THR A 1 117 ? 9.052 5.008 -19.878 1.00 83.69 117 THR A O 1
ATOM 992 N N . PHE A 1 118 ? 8.253 3.749 -18.217 1.00 83.88 118 PHE A N 1
ATOM 993 C CA . PHE A 1 118 ? 8.207 2.523 -19.007 1.00 83.88 118 PHE A CA 1
ATOM 994 C C . PHE A 1 118 ? 7.358 2.721 -20.265 1.00 83.88 118 PHE A C 1
ATOM 996 O O . PHE A 1 118 ? 7.801 2.428 -21.374 1.00 83.88 118 PHE A O 1
ATOM 1003 N N . LYS A 1 119 ? 6.147 3.262 -20.107 1.00 84.50 119 LYS A N 1
ATOM 1004 C CA . LYS A 1 119 ? 5.247 3.505 -21.231 1.00 84.50 119 LYS A CA 1
ATOM 1005 C C . LYS A 1 119 ? 5.840 4.511 -22.218 1.00 84.50 119 LYS A C 1
ATOM 1007 O O . LYS A 1 119 ? 5.925 4.217 -23.401 1.00 84.50 119 LYS A O 1
ATOM 1012 N N . GLU A 1 120 ? 6.295 5.670 -21.750 1.00 84.69 120 GLU A N 1
ATOM 1013 C CA . GLU A 1 120 ? 6.854 6.710 -22.619 1.00 84.69 120 GLU A CA 1
ATOM 1014 C C . GLU A 1 120 ? 8.111 6.254 -23.359 1.00 84.69 120 GLU A C 1
ATOM 1016 O O . GLU A 1 120 ? 8.202 6.407 -24.578 1.00 84.69 120 GLU A O 1
ATOM 1021 N N . THR A 1 121 ? 9.075 5.690 -22.634 1.00 81.00 121 THR A N 1
ATOM 1022 C CA . THR A 1 121 ? 10.383 5.334 -23.176 1.00 81.00 121 THR A CA 1
ATOM 1023 C C . THR A 1 121 ? 10.267 4.120 -24.094 1.00 81.00 121 THR A C 1
ATOM 1025 O O . THR A 1 121 ? 10.750 4.171 -25.227 1.00 81.00 121 THR A O 1
ATOM 1028 N N . PHE A 1 122 ? 9.582 3.046 -23.679 1.00 78.94 122 PHE A N 1
ATOM 1029 C CA . PHE A 1 122 ? 9.497 1.831 -24.496 1.00 78.94 122 PHE A CA 1
ATOM 1030 C C . PHE A 1 122 ? 8.499 1.940 -25.655 1.00 78.94 122 PHE A C 1
ATOM 1032 O O . PHE A 1 122 ? 8.833 1.462 -26.739 1.00 78.94 122 PHE A O 1
ATOM 1039 N N . ASP A 1 123 ? 7.350 2.617 -25.510 1.00 80.69 123 ASP A N 1
ATOM 1040 C CA . ASP A 1 123 ? 6.429 2.814 -26.647 1.00 80.69 123 ASP A CA 1
ATOM 1041 C C . ASP A 1 123 ? 7.084 3.685 -27.730 1.00 80.69 123 ASP A C 1
ATOM 1043 O O . ASP A 1 123 ? 6.965 3.417 -28.932 1.00 80.69 123 ASP A O 1
ATOM 1047 N N . ARG A 1 124 ? 7.831 4.720 -27.319 1.00 79.81 124 ARG A N 1
ATOM 1048 C CA . ARG A 1 124 ? 8.563 5.591 -28.244 1.00 79.81 124 ARG A CA 1
ATOM 1049 C C . ARG A 1 124 ? 9.741 4.877 -28.895 1.00 79.81 124 ARG A C 1
ATOM 1051 O O . ARG A 1 124 ? 9.972 5.069 -30.088 1.00 79.81 124 ARG A O 1
ATOM 1058 N N . LEU A 1 125 ? 10.455 4.030 -28.157 1.00 79.12 125 LEU A N 1
ATOM 1059 C CA . LEU A 1 125 ? 11.506 3.179 -28.716 1.00 79.12 125 LEU A CA 1
ATOM 1060 C C . LEU A 1 125 ? 10.958 2.184 -29.736 1.00 79.12 125 LEU A C 1
ATOM 1062 O O . LEU A 1 125 ? 11.545 2.049 -30.808 1.00 79.12 125 LEU A O 1
ATOM 1066 N N . ASP A 1 126 ? 9.830 1.537 -29.451 1.00 79.38 126 ASP A N 1
ATOM 1067 C CA . ASP A 1 126 ? 9.184 0.615 -30.386 1.00 79.38 126 ASP A CA 1
ATOM 1068 C C . ASP A 1 126 ? 8.744 1.347 -31.667 1.00 79.38 126 ASP A C 1
ATOM 1070 O O . ASP A 1 126 ? 8.931 0.836 -32.777 1.00 79.38 126 ASP A O 1
ATOM 1074 N N . ALA A 1 127 ? 8.223 2.573 -31.548 1.00 81.25 127 ALA A N 1
ATOM 1075 C CA . ALA A 1 127 ? 7.886 3.415 -32.696 1.00 81.25 127 ALA A CA 1
ATOM 1076 C C . ALA A 1 127 ? 9.129 3.798 -33.523 1.00 81.25 127 ALA A C 1
ATOM 1078 O O 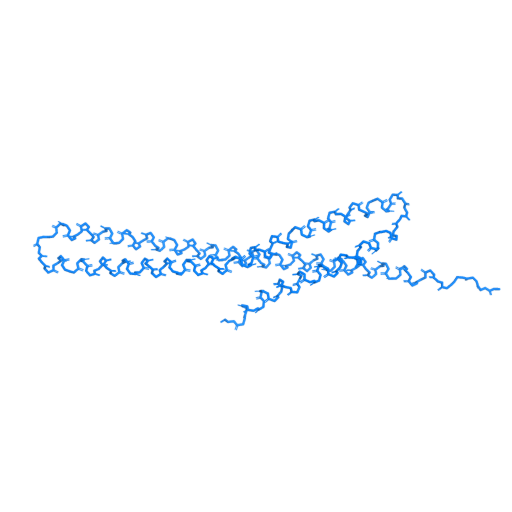. ALA A 1 127 ? 9.135 3.628 -34.747 1.00 81.25 127 ALA A O 1
ATOM 1079 N N . LEU A 1 128 ? 10.202 4.248 -32.864 1.00 80.00 128 LEU A N 1
ATOM 1080 C CA . LEU A 1 128 ? 11.463 4.614 -33.512 1.00 80.00 128 LEU A CA 1
ATOM 1081 C C . LEU A 1 128 ? 12.146 3.413 -34.173 1.00 80.00 128 LEU A C 1
ATOM 1083 O O . LEU A 1 128 ? 12.693 3.554 -35.263 1.00 80.00 128 LEU A O 1
ATOM 1087 N N . GLN A 1 129 ? 12.093 2.225 -33.567 1.00 78.94 129 GLN A N 1
ATOM 1088 C CA . GLN A 1 129 ? 12.635 1.002 -34.162 1.00 78.94 129 GLN A CA 1
ATOM 1089 C C . GLN A 1 129 ? 11.895 0.617 -35.445 1.00 78.94 129 GLN A C 1
ATOM 1091 O O . GLN A 1 129 ? 12.540 0.276 -36.438 1.00 78.94 129 GLN A O 1
ATOM 1096 N N . ARG A 1 130 ? 10.559 0.714 -35.460 1.00 78.94 130 ARG A N 1
ATOM 1097 C CA . ARG A 1 130 ? 9.754 0.472 -36.671 1.00 78.94 130 ARG A CA 1
ATOM 1098 C C . ARG A 1 130 ? 10.084 1.479 -37.770 1.00 78.94 130 ARG A C 1
ATOM 1100 O O . ARG A 1 130 ? 10.271 1.091 -38.923 1.00 78.94 130 ARG A O 1
ATOM 1107 N N . GLU A 1 131 ? 10.208 2.759 -37.422 1.00 77.06 131 GLU A N 1
ATOM 1108 C CA . GLU A 1 131 ? 10.568 3.800 -38.385 1.00 77.06 131 GLU A CA 1
ATOM 1109 C C . GLU A 1 131 ? 11.998 3.616 -38.917 1.00 77.06 131 GLU A C 1
ATOM 1111 O O . GLU A 1 131 ? 12.218 3.667 -40.130 1.00 77.06 131 GLU A O 1
ATOM 1116 N N . ALA A 1 132 ? 12.965 3.330 -38.048 1.00 76.88 132 ALA A N 1
ATOM 1117 C CA . ALA A 1 132 ? 14.355 3.112 -38.428 1.00 76.88 132 ALA A CA 1
ATOM 1118 C C . ALA A 1 132 ? 14.541 1.865 -39.297 1.00 76.88 132 ALA A C 1
ATOM 1120 O O . ALA A 1 132 ? 15.314 1.926 -40.252 1.00 76.88 132 ALA A O 1
ATOM 1121 N N . ALA A 1 133 ? 13.799 0.784 -39.034 1.00 74.62 133 ALA A N 1
ATOM 1122 C CA . ALA A 1 133 ? 13.773 -0.397 -39.895 1.00 74.62 133 ALA A CA 1
ATOM 1123 C C . ALA A 1 133 ? 13.230 -0.071 -41.298 1.00 74.62 133 ALA A C 1
ATOM 1125 O O . ALA A 1 133 ? 13.731 -0.597 -42.288 1.00 74.62 133 ALA A O 1
ATOM 1126 N N . SER A 1 134 ? 12.252 0.838 -41.399 1.00 72.94 134 SER A N 1
ATOM 1127 C CA . SER A 1 134 ? 11.680 1.264 -42.685 1.00 72.94 134 SER A CA 1
ATOM 1128 C C . SER A 1 134 ? 12.538 2.280 -43.459 1.00 72.94 134 SER A C 1
ATOM 1130 O O . SER A 1 134 ? 12.475 2.319 -44.685 1.00 72.94 134 SER A O 1
ATOM 1132 N N . LYS A 1 135 ? 13.341 3.104 -42.764 1.00 73.44 135 LYS A N 1
ATOM 1133 C CA . LYS A 1 135 ? 14.102 4.231 -43.348 1.00 73.44 135 LYS A CA 1
ATOM 1134 C C . LYS A 1 135 ? 15.629 4.076 -43.287 1.00 73.44 135 LYS A C 1
ATOM 1136 O O . LYS A 1 135 ? 16.335 4.987 -43.711 1.00 73.44 135 LYS A O 1
ATOM 1141 N N . GLY A 1 136 ? 16.151 2.975 -42.741 1.00 63.00 136 GLY A N 1
ATOM 1142 C CA . GLY A 1 136 ? 17.593 2.729 -42.592 1.00 63.00 136 GLY A CA 1
ATOM 1143 C C . GLY A 1 136 ? 18.303 3.657 -41.594 1.00 63.00 136 GLY A C 1
ATOM 1144 O O . GLY A 1 136 ? 19.506 3.874 -41.709 1.00 63.00 136 GLY A O 1
ATOM 1145 N N . LYS A 1 137 ? 17.577 4.233 -40.626 1.00 71.56 137 LYS A N 1
ATOM 1146 C CA . LYS A 1 137 ? 18.079 5.245 -39.671 1.00 71.56 137 LYS A CA 1
ATOM 1147 C C . LYS A 1 137 ? 18.401 4.668 -38.287 1.00 71.56 137 LYS A C 1
ATOM 1149 O O . LYS A 1 137 ? 17.960 5.186 -37.264 1.00 71.56 137 LYS A O 1
ATOM 1154 N N . GLU A 1 138 ? 19.171 3.584 -38.227 1.00 69.56 138 GLU A N 1
ATOM 1155 C CA . GLU A 1 138 ? 19.498 2.930 -36.946 1.00 69.56 138 GLU A CA 1
ATOM 1156 C C . GLU A 1 138 ? 20.275 3.832 -35.967 1.00 69.56 138 GLU A C 1
ATOM 1158 O O . GLU A 1 138 ? 20.168 3.655 -34.754 1.00 69.56 138 GLU A O 1
ATOM 1163 N N . SER A 1 139 ? 21.009 4.835 -36.463 1.00 73.50 139 SER A N 1
ATOM 1164 C CA . SER A 1 139 ? 21.753 5.783 -35.622 1.00 73.50 139 SER A CA 1
ATOM 1165 C C . SER A 1 139 ? 20.861 6.638 -34.722 1.00 73.50 139 SER A C 1
ATOM 1167 O O . SER A 1 139 ? 21.273 6.993 -33.620 1.00 73.50 139 SER A O 1
ATOM 1169 N N . ASP A 1 140 ? 19.654 6.975 -35.181 1.00 70.25 140 ASP A N 1
ATOM 1170 C CA . ASP A 1 140 ? 18.729 7.837 -34.438 1.00 70.25 140 ASP A CA 1
ATOM 1171 C C . ASP A 1 140 ? 18.090 7.068 -33.273 1.00 70.25 140 ASP A C 1
ATOM 1173 O O . ASP A 1 140 ? 17.888 7.626 -32.196 1.00 70.25 140 ASP A O 1
ATOM 1177 N N . VAL A 1 141 ? 17.882 5.757 -33.450 1.00 73.94 141 VAL A N 1
ATOM 1178 C CA . VAL A 1 141 ? 17.444 4.845 -32.382 1.00 73.94 141 VAL A CA 1
ATOM 1179 C C . VAL A 1 141 ? 18.513 4.741 -31.300 1.00 73.94 141 VAL A C 1
ATOM 1181 O O . VAL A 1 141 ? 18.196 4.880 -30.127 1.00 73.94 141 VAL A O 1
ATOM 1184 N N . ILE A 1 142 ? 19.780 4.536 -31.674 1.00 75.62 142 ILE A N 1
ATOM 1185 C CA . ILE A 1 142 ? 20.876 4.374 -30.704 1.00 75.62 142 ILE A CA 1
ATOM 1186 C C . ILE A 1 142 ? 21.052 5.637 -29.856 1.00 75.62 142 ILE A C 1
ATOM 1188 O O . ILE A 1 142 ? 21.153 5.528 -28.640 1.00 75.62 142 ILE A O 1
ATOM 1192 N N . LYS A 1 143 ? 21.024 6.824 -30.479 1.00 77.81 143 LYS A N 1
ATOM 1193 C CA . LYS A 1 143 ? 21.113 8.104 -29.756 1.00 77.81 143 LYS A CA 1
ATOM 1194 C C . LYS A 1 143 ? 19.980 8.280 -28.751 1.00 77.81 143 LYS A C 1
ATOM 1196 O O . LYS A 1 143 ? 20.215 8.767 -27.649 1.00 77.81 143 LYS A O 1
ATOM 1201 N N . TYR A 1 144 ? 18.765 7.893 -29.139 1.00 75.38 144 TYR A N 1
ATOM 1202 C CA . TYR A 1 144 ? 17.609 7.971 -28.257 1.00 75.38 144 TYR A CA 1
ATOM 1203 C C . TYR A 1 144 ? 17.726 6.992 -27.080 1.00 75.38 144 TYR A C 1
ATOM 1205 O O . TYR A 1 144 ? 17.465 7.387 -25.952 1.00 75.38 144 TYR A O 1
ATOM 1213 N N . ILE A 1 145 ? 18.205 5.762 -27.314 1.00 74.69 145 ILE A N 1
ATOM 1214 C CA . ILE A 1 145 ? 18.444 4.787 -26.235 1.00 74.69 145 ILE A CA 1
ATOM 1215 C C . ILE A 1 145 ? 19.439 5.344 -25.215 1.00 74.69 145 ILE A C 1
ATOM 1217 O O . ILE A 1 145 ? 19.124 5.391 -24.033 1.00 74.69 145 ILE A O 1
ATOM 1221 N N . THR A 1 146 ? 20.596 5.832 -25.667 1.00 75.31 146 THR A N 1
ATOM 1222 C CA . THR A 1 146 ? 21.623 6.364 -24.757 1.00 75.31 146 THR A CA 1
ATOM 1223 C C . THR A 1 146 ? 21.152 7.565 -23.939 1.00 75.31 146 THR A C 1
ATOM 1225 O O . THR A 1 146 ? 21.644 7.775 -22.840 1.00 75.31 146 THR A O 1
ATOM 1228 N N . ALA A 1 147 ? 20.211 8.363 -24.455 1.00 78.56 147 ALA A N 1
ATOM 1229 C CA . ALA A 1 147 ? 19.683 9.519 -23.731 1.00 78.56 147 ALA A CA 1
ATOM 1230 C C . ALA A 1 147 ? 18.692 9.130 -22.619 1.00 78.56 147 ALA A C 1
ATOM 1232 O O . ALA A 1 147 ? 18.537 9.870 -21.653 1.00 78.56 147 ALA A O 1
ATOM 1233 N N . GLU A 1 148 ? 18.014 7.991 -22.759 1.00 79.19 148 GLU A N 1
ATOM 1234 C CA . GLU A 1 148 ? 16.988 7.532 -21.816 1.00 79.19 148 GLU A CA 1
ATOM 1235 C C . GLU A 1 148 ? 17.520 6.471 -20.833 1.00 79.19 148 GLU A C 1
ATOM 1237 O O . GLU A 1 148 ? 16.905 6.252 -19.791 1.00 79.19 148 GLU A O 1
ATOM 1242 N N . GLU A 1 149 ? 18.662 5.833 -21.127 1.00 77.56 149 GLU A N 1
ATOM 1243 C CA . GLU A 1 149 ? 19.296 4.816 -20.268 1.00 77.56 149 GLU A CA 1
ATOM 1244 C C . GLU A 1 149 ? 19.543 5.332 -18.840 1.00 77.56 149 GLU A C 1
ATOM 1246 O O . GLU A 1 149 ? 19.119 4.684 -17.887 1.00 77.56 149 GLU A O 1
ATOM 1251 N N . GLU A 1 150 ? 20.117 6.529 -18.673 1.00 78.88 150 GLU A N 1
ATOM 1252 C CA . GLU A 1 150 ? 20.393 7.102 -17.342 1.00 78.88 150 GLU A CA 1
ATOM 1253 C C . GLU A 1 150 ? 19.115 7.316 -16.514 1.00 78.88 150 GLU A C 1
ATOM 1255 O O . GLU A 1 150 ? 19.103 7.102 -15.301 1.00 78.88 150 GLU A O 1
ATOM 1260 N N . LYS A 1 151 ? 18.014 7.711 -17.167 1.00 81.50 151 LYS A N 1
ATOM 1261 C CA . LYS A 1 151 ? 16.722 7.917 -16.503 1.00 81.50 151 LYS A CA 1
ATOM 1262 C C . LYS A 1 151 ? 16.141 6.590 -16.013 1.00 81.50 151 LYS A C 1
ATOM 1264 O O . LYS A 1 151 ? 15.655 6.516 -14.887 1.00 81.50 151 LYS A O 1
ATOM 1269 N N . VAL A 1 152 ? 16.215 5.547 -16.841 1.00 81.75 152 VAL A N 1
ATOM 1270 C CA . VAL A 1 152 ? 15.740 4.202 -16.486 1.00 81.75 152 VAL A CA 1
ATOM 1271 C C . VAL A 1 152 ? 16.579 3.608 -15.353 1.00 81.75 152 VAL A C 1
ATOM 1273 O O . VAL A 1 152 ? 16.017 3.053 -14.412 1.00 81.75 152 VAL A O 1
ATOM 1276 N N . GLU A 1 153 ? 17.904 3.749 -15.404 1.00 82.69 153 GLU A N 1
ATOM 1277 C CA . GLU A 1 153 ? 18.804 3.266 -14.349 1.00 82.69 153 GLU A CA 1
ATOM 1278 C C . GLU A 1 153 ? 18.571 3.986 -13.016 1.00 82.69 153 GLU A C 1
ATOM 1280 O O . GLU A 1 153 ? 18.529 3.341 -11.968 1.00 82.69 153 GLU A O 1
ATOM 1285 N N . PHE A 1 154 ? 18.356 5.305 -13.042 1.00 85.00 154 PHE A N 1
ATOM 1286 C CA . PHE A 1 154 ? 18.039 6.071 -11.838 1.00 85.00 154 PHE A CA 1
ATOM 1287 C C . PHE A 1 154 ? 16.724 5.614 -11.193 1.00 85.00 154 PHE A C 1
ATOM 1289 O O . PHE A 1 154 ? 16.671 5.395 -9.982 1.00 85.00 154 PHE A O 1
ATOM 1296 N N . GLU A 1 155 ? 15.667 5.440 -11.992 1.00 84.44 155 GLU A N 1
ATOM 1297 C CA . GLU A 1 155 ? 14.374 4.970 -11.487 1.00 84.44 155 GLU A CA 1
ATOM 1298 C C . GLU A 1 155 ? 14.454 3.548 -10.928 1.00 84.44 155 GLU A C 1
ATOM 1300 O O . GLU A 1 155 ? 13.864 3.272 -9.885 1.00 84.44 155 GLU A O 1
ATOM 1305 N N . LEU A 1 156 ? 15.212 2.662 -11.581 1.00 85.25 156 LEU A N 1
ATOM 1306 C CA . LEU A 1 156 ? 15.484 1.318 -11.075 1.00 85.25 156 LEU A CA 1
ATOM 1307 C C . LEU A 1 156 ? 16.195 1.359 -9.721 1.00 85.25 156 LEU A C 1
ATOM 1309 O O . LEU A 1 156 ? 15.750 0.691 -8.794 1.00 85.25 156 LEU A O 1
ATOM 1313 N N . ALA A 1 157 ? 17.237 2.178 -9.574 1.00 85.94 157 ALA A N 1
ATOM 1314 C CA . ALA A 1 157 ? 17.982 2.284 -8.322 1.00 85.94 157 ALA A CA 1
ATOM 1315 C C . ALA A 1 157 ? 17.129 2.850 -7.170 1.00 85.94 157 ALA A C 1
ATOM 1317 O O . ALA A 1 157 ? 17.172 2.326 -6.056 1.00 85.94 157 ALA A O 1
ATOM 1318 N N . GLU A 1 158 ? 16.323 3.891 -7.421 1.00 86.12 158 GLU A N 1
ATOM 1319 C CA . GLU A 1 158 ? 15.388 4.435 -6.421 1.00 86.12 158 GLU A CA 1
ATOM 1320 C C . GLU A 1 158 ? 14.371 3.366 -5.992 1.00 86.12 158 GLU A C 1
ATOM 1322 O O . GLU A 1 158 ? 14.075 3.199 -4.805 1.00 86.12 158 GLU A O 1
ATOM 1327 N N . ALA A 1 159 ? 13.857 2.614 -6.961 1.00 84.75 159 ALA A N 1
ATOM 1328 C CA . ALA A 1 159 ? 12.861 1.584 -6.749 1.00 84.75 159 ALA A CA 1
ATOM 1329 C C . ALA A 1 159 ? 13.400 0.361 -5.990 1.00 84.75 159 ALA A C 1
ATOM 1331 O O . ALA A 1 159 ? 12.742 -0.134 -5.071 1.00 84.75 159 ALA A O 1
ATOM 1332 N N . GLU A 1 160 ? 14.601 -0.102 -6.331 1.00 85.62 160 GLU A N 1
ATOM 1333 C CA . GLU A 1 160 ? 15.282 -1.191 -5.632 1.00 85.62 160 GLU A CA 1
ATOM 1334 C C . GLU A 1 160 ? 15.633 -0.788 -4.200 1.00 85.62 160 GLU A C 1
ATOM 1336 O O . GLU A 1 160 ? 15.317 -1.532 -3.274 1.00 85.62 160 GLU A O 1
ATOM 1341 N N . ALA A 1 161 ? 16.130 0.433 -3.977 1.00 86.25 161 ALA A N 1
ATOM 1342 C CA . ALA A 1 161 ? 16.373 0.937 -2.627 1.00 86.25 161 ALA A CA 1
ATOM 1343 C C . ALA A 1 161 ? 15.095 0.932 -1.763 1.00 86.25 161 ALA A C 1
ATOM 1345 O O . ALA A 1 161 ? 15.135 0.549 -0.593 1.00 86.25 161 ALA A O 1
ATOM 1346 N N . LEU A 1 162 ? 13.936 1.302 -2.324 1.00 84.75 162 LEU A N 1
ATOM 1347 C CA . LEU A 1 162 ? 12.646 1.247 -1.616 1.00 84.75 162 LEU A CA 1
ATOM 1348 C C . LEU A 1 162 ? 12.207 -0.181 -1.253 1.00 84.75 162 LEU A C 1
ATOM 1350 O O . LEU A 1 162 ? 11.499 -0.379 -0.255 1.00 84.75 162 LEU A O 1
ATOM 1354 N N . LEU A 1 163 ? 12.583 -1.170 -2.063 1.00 83.38 163 LEU A N 1
ATOM 1355 C CA . LEU A 1 163 ? 12.301 -2.580 -1.804 1.00 83.38 163 LEU A CA 1
ATOM 1356 C C . LEU A 1 163 ? 13.282 -3.170 -0.777 1.00 83.38 163 LEU A C 1
ATOM 1358 O O . LEU A 1 163 ? 12.834 -3.867 0.138 1.00 83.38 163 LEU A O 1
ATOM 1362 N N . GLU A 1 164 ? 14.571 -2.836 -0.870 1.00 80.25 164 GLU A N 1
ATOM 1363 C CA . GLU A 1 164 ? 15.643 -3.329 0.007 1.00 80.25 164 GLU A CA 1
ATOM 1364 C C . GLU A 1 164 ? 15.581 -2.745 1.426 1.00 80.25 164 GLU A C 1
ATOM 1366 O O . GLU A 1 164 ? 15.675 -3.487 2.407 1.00 80.25 164 GLU A O 1
ATOM 1371 N N . LEU A 1 165 ? 15.307 -1.440 1.572 1.00 62.25 165 LEU A N 1
ATOM 1372 C CA . LEU A 1 165 ? 15.228 -0.748 2.874 1.00 62.25 165 LEU A CA 1
ATOM 1373 C C . LEU A 1 165 ? 14.164 -1.322 3.832 1.00 62.25 165 LEU A C 1
ATOM 1375 O O . LEU A 1 165 ? 14.113 -0.942 5.005 1.00 62.25 165 LEU A O 1
ATOM 1379 N N . ARG A 1 166 ? 13.292 -2.221 3.358 1.00 53.50 166 ARG A N 1
ATOM 1380 C CA . ARG A 1 166 ? 12.278 -2.910 4.171 1.00 53.50 166 ARG A CA 1
ATOM 1381 C C . ARG A 1 166 ? 12.328 -4.438 4.109 1.00 53.50 166 ARG A C 1
ATOM 1383 O O . ARG A 1 166 ? 11.475 -5.062 4.736 1.00 53.50 166 ARG A O 1
ATOM 1390 N N . SER A 1 167 ? 13.276 -5.051 3.398 1.00 49.50 167 SER A N 1
ATOM 1391 C CA . SER A 1 167 ? 13.547 -6.493 3.532 1.00 49.50 167 SER A CA 1
ATOM 1392 C C . SER A 1 167 ? 14.452 -6.828 4.724 1.00 49.50 167 SER A C 1
ATOM 1394 O O . SER A 1 167 ? 14.488 -7.983 5.131 1.00 49.50 167 SER A O 1
ATOM 1396 N N . GLU A 1 168 ? 15.143 -5.839 5.306 1.00 41.62 168 GLU A N 1
ATOM 1397 C CA . GLU A 1 168 ? 16.056 -6.009 6.455 1.00 41.62 168 GLU A CA 1
ATOM 1398 C C . GLU A 1 168 ? 15.429 -5.731 7.844 1.00 41.62 168 GLU A C 1
ATOM 1400 O O . GLU A 1 168 ? 16.148 -5.535 8.824 1.00 41.62 168 GLU A O 1
ATOM 1405 N N . LYS A 1 169 ? 14.098 -5.717 7.977 1.00 38.59 169 LYS A N 1
ATOM 1406 C CA . LYS A 1 169 ? 13.403 -5.628 9.278 1.00 38.59 169 LYS A CA 1
ATOM 1407 C C . LYS A 1 169 ? 12.415 -6.766 9.453 1.00 38.59 169 LYS A C 1
ATOM 1409 O O . LYS A 1 169 ? 12.264 -7.200 10.614 1.00 38.59 169 LYS A O 1
#

Foldseek 3Di:
DDDDDPPPPVVVVLVVLVVVVVVLLVLLVVLLVVLVVLLVVLVVVLVVLVVLLVVLVVQLVVLVVQLVPDPDPVSNVVSVVSSVVSVVVSVVSVVVSVVSVVLSVVSVVLSVVSVVLSCVLVVVLVVVVVVCVVVVPSVVSSVSSVVCVVVSVVSSVSSVCSVVVPVVD

Radius of gyration: 28.96 Å; chains: 1; bounding box: 77×17×89 Å

Sequence (169 aa):
MGFFKGFHSSERDAKKTKLNLQKSKKEMERVMREMRAKIDTIQLNITRTNEEILKQQELADKFTRYEERTEQSNEKRRFQVQKEAALQEVEKLQQQKYDLEASMVPYQKSYDRMSHTFKETFDRLDALQREAASKGKESDVIKYITAEEEKVEFELAEAEALLELRSEK

Secondary structure (DSSP, 8-state):
-----SHHHHHHHHHHHHHHHHHHHHHHHHHHHHHHHHHHHHHHHHHHHHHHHHHHHHHHHHHHHHHHH---HHHHHHHHHHHHHHHHHHHHHHHHHHHHHHHHHHHHHHHHHHHHHHHHHHHHHHHHHHHHHHHT-HHHHHHHHHHHHHHHHHHHHHHHHHHHTTT--